Protein AF-A0AAJ2E694-F1 (afdb_monomer_lite)

Structure (mmCIF, N/CA/C/O backbone):
data_AF-A0AAJ2E694-F1
#
_entry.id   AF-A0AAJ2E694-F1
#
loop_
_atom_site.group_PDB
_atom_site.id
_atom_site.type_symbol
_atom_site.label_atom_id
_atom_site.label_alt_id
_atom_site.label_comp_id
_atom_site.label_asym_id
_atom_site.label_entity_id
_atom_site.label_seq_id
_atom_site.pdbx_PDB_ins_code
_atom_site.Cartn_x
_atom_site.Cartn_y
_atom_site.Cartn_z
_atom_site.occupancy
_atom_site.B_iso_or_equiv
_atom_site.auth_seq_id
_atom_site.auth_comp_id
_atom_site.auth_asym_id
_atom_site.auth_atom_id
_atom_site.pdbx_PDB_model_num
ATOM 1 N N . MET A 1 1 ? 8.096 19.665 -20.713 1.00 40.53 1 MET A N 1
ATOM 2 C CA . MET A 1 1 ? 9.044 18.538 -20.577 1.00 40.53 1 MET A CA 1
ATOM 3 C C . MET A 1 1 ? 9.600 18.600 -19.159 1.00 40.53 1 MET A C 1
ATOM 5 O O . MET A 1 1 ? 10.297 19.546 -18.824 1.00 40.53 1 MET A O 1
ATOM 9 N N . MET A 1 2 ? 9.086 17.740 -18.279 1.00 41.34 2 MET A N 1
ATOM 10 C CA . MET A 1 2 ? 9.028 17.944 -16.825 1.00 41.34 2 MET A CA 1
ATOM 11 C C . MET A 1 2 ? 10.396 17.764 -16.144 1.00 41.34 2 MET A C 1
ATOM 13 O O . MET A 1 2 ? 10.773 16.660 -15.767 1.00 41.34 2 MET A O 1
ATOM 17 N N . ASN A 1 3 ? 11.132 18.860 -15.959 1.00 47.62 3 ASN A N 1
ATOM 18 C CA . ASN A 1 3 ? 12.397 18.884 -15.225 1.00 47.62 3 ASN A CA 1
ATOM 19 C C . ASN A 1 3 ? 12.161 19.128 -13.719 1.00 47.62 3 ASN A C 1
ATOM 21 O O . ASN A 1 3 ? 12.480 20.187 -13.187 1.00 47.62 3 ASN A O 1
ATOM 25 N N . LEU A 1 4 ? 11.547 18.150 -13.042 1.00 44.75 4 LEU A N 1
ATOM 26 C CA . LEU A 1 4 ? 11.336 18.151 -11.582 1.00 44.75 4 LEU A CA 1
ATOM 27 C C . LEU A 1 4 ? 11.752 16.820 -10.916 1.00 44.75 4 LEU A C 1
ATOM 29 O O . LEU A 1 4 ? 11.436 16.571 -9.755 1.00 44.75 4 LEU A O 1
ATOM 33 N N . MET A 1 5 ? 12.466 15.963 -11.654 1.00 50.69 5 MET A N 1
ATOM 34 C CA . MET A 1 5 ? 12.769 14.564 -11.308 1.00 50.69 5 MET A CA 1
ATOM 35 C C . MET A 1 5 ? 14.236 14.331 -10.910 1.00 50.69 5 MET A C 1
ATOM 37 O O . MET A 1 5 ? 14.746 13.228 -11.054 1.00 50.69 5 MET A O 1
ATOM 41 N N . HIS A 1 6 ? 14.938 15.355 -10.412 1.00 57.09 6 HIS A N 1
ATOM 42 C CA . HIS A 1 6 ? 16.336 15.203 -9.9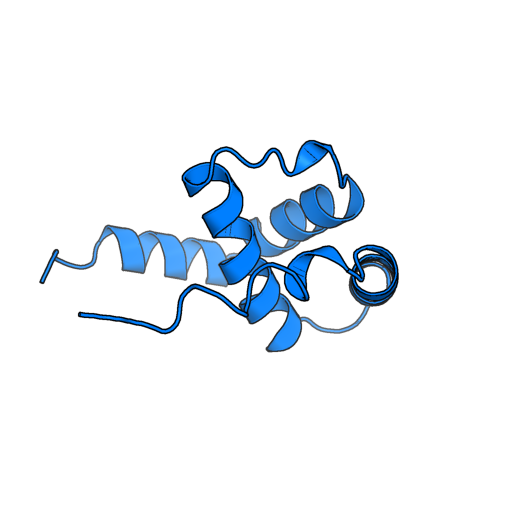74 1.00 57.09 6 HIS A CA 1
ATOM 43 C C . HIS A 1 6 ? 16.535 15.316 -8.448 1.00 57.09 6 HIS A C 1
ATOM 45 O O . HIS A 1 6 ? 17.577 14.914 -7.950 1.00 57.09 6 HIS A O 1
ATOM 51 N N . TRP A 1 7 ? 15.557 15.796 -7.661 1.00 38.34 7 TRP A N 1
ATOM 52 C CA . TRP A 1 7 ? 15.813 16.155 -6.249 1.00 38.34 7 TRP A CA 1
ATOM 53 C C . TRP A 1 7 ? 14.943 15.473 -5.171 1.00 38.34 7 TRP A C 1
ATOM 55 O O . TRP A 1 7 ? 15.106 15.781 -3.995 1.00 38.34 7 TRP A O 1
ATOM 65 N N . ARG A 1 8 ? 14.047 14.525 -5.498 1.00 44.75 8 ARG A N 1
ATOM 66 C CA . ARG A 1 8 ? 13.046 14.011 -4.522 1.00 44.75 8 ARG A CA 1
ATOM 67 C C . ARG A 1 8 ? 13.205 12.555 -4.059 1.00 44.75 8 ARG A C 1
ATOM 69 O O . ARG A 1 8 ? 12.537 12.163 -3.109 1.00 44.75 8 ARG A O 1
ATOM 76 N N . LEU A 1 9 ? 14.106 11.769 -4.649 1.00 46.19 9 LEU A N 1
ATOM 77 C CA . LEU A 1 9 ? 14.315 10.363 -4.253 1.00 46.19 9 LEU A CA 1
ATOM 78 C C . LEU A 1 9 ? 15.303 10.198 -3.082 1.00 46.19 9 LEU A C 1
ATOM 80 O O . LEU A 1 9 ? 15.188 9.250 -2.310 1.00 46.19 9 LEU A O 1
ATOM 84 N N . LEU A 1 10 ? 16.226 11.149 -2.885 1.00 44.50 10 LEU A N 1
ATOM 85 C CA . LEU A 1 10 ? 17.261 11.060 -1.843 1.00 44.50 10 LEU A CA 1
ATOM 86 C C . LEU A 1 10 ? 16.757 11.355 -0.418 1.00 44.50 10 LEU A C 1
ATOM 88 O O . LEU A 1 10 ? 17.378 10.908 0.540 1.00 44.50 10 LEU A O 1
ATOM 92 N N . VAL A 1 11 ? 15.614 12.032 -0.252 1.00 43.88 11 VAL A N 1
ATOM 93 C CA . VAL A 1 11 ? 15.020 12.278 1.081 1.00 43.88 11 VAL A CA 1
ATOM 94 C C . VAL A 1 11 ? 14.040 11.165 1.486 1.00 43.88 11 VAL A C 1
ATOM 96 O O . VAL A 1 11 ? 13.892 10.881 2.669 1.00 43.88 11 VAL A O 1
ATOM 99 N N . ALA A 1 12 ? 13.432 10.461 0.523 1.00 45.38 12 ALA A N 1
ATOM 100 C CA . ALA A 1 12 ? 12.422 9.428 0.782 1.00 45.38 12 ALA A CA 1
ATOM 101 C C . ALA A 1 12 ? 12.981 8.137 1.420 1.00 45.38 12 ALA A C 1
ATOM 103 O O . ALA A 1 12 ? 12.253 7.429 2.108 1.00 45.38 12 ALA A O 1
ATOM 104 N N . VAL A 1 13 ? 14.272 7.838 1.236 1.00 49.09 13 VAL A N 1
ATOM 105 C CA . VAL A 1 13 ? 14.926 6.648 1.824 1.00 49.09 13 VAL A CA 1
ATOM 106 C C . VAL A 1 13 ? 15.668 6.975 3.129 1.00 49.09 13 VAL A C 1
ATOM 108 O O . VAL A 1 13 ? 15.948 6.080 3.929 1.00 49.09 13 VAL A O 1
ATOM 111 N N . ALA A 1 14 ? 15.964 8.253 3.382 1.00 45.34 14 ALA A N 1
ATOM 112 C CA . ALA A 1 14 ? 16.906 8.664 4.420 1.00 45.34 14 ALA A CA 1
ATOM 113 C C . ALA A 1 14 ? 16.385 8.535 5.861 1.00 45.34 14 ALA A C 1
ATOM 115 O O . ALA A 1 14 ? 17.189 8.637 6.784 1.00 45.34 14 ALA A O 1
ATOM 116 N N . ASP A 1 15 ? 15.100 8.239 6.089 1.00 49.97 15 ASP A N 1
ATOM 117 C CA . ASP A 1 15 ? 14.635 7.988 7.454 1.00 49.97 15 ASP A CA 1
ATOM 118 C C . ASP A 1 15 ? 13.618 6.856 7.595 1.00 49.97 15 ASP A C 1
ATOM 120 O O . ASP A 1 15 ? 12.572 6.958 8.236 1.00 49.97 15 ASP A O 1
ATOM 124 N N . ALA A 1 16 ? 13.982 5.691 7.057 1.00 49.88 16 ALA A N 1
ATOM 125 C CA . ALA A 1 16 ? 13.298 4.443 7.380 1.00 49.88 16 ALA A CA 1
ATOM 126 C C . ALA A 1 16 ? 13.220 4.181 8.907 1.00 49.88 16 ALA A C 1
ATOM 128 O O . ALA A 1 16 ? 12.352 3.424 9.342 1.00 49.88 16 ALA A O 1
ATOM 129 N N . ARG A 1 17 ? 14.075 4.804 9.744 1.00 50.62 17 ARG A N 1
ATOM 130 C CA . ARG A 1 17 ? 14.030 4.676 11.214 1.00 50.62 17 ARG A CA 1
ATOM 131 C C . ARG A 1 17 ? 12.944 5.546 11.853 1.00 50.62 17 ARG A C 1
ATOM 133 O O . ARG A 1 17 ? 12.220 5.019 12.697 1.00 50.62 17 ARG A O 1
ATOM 140 N N . SER A 1 18 ? 12.778 6.816 11.475 1.00 50.72 18 SER A N 1
ATOM 141 C CA . SER A 1 18 ? 11.681 7.645 12.006 1.00 50.72 18 SER A CA 1
ATOM 142 C C . SER A 1 18 ? 10.323 7.197 11.495 1.00 50.72 18 SER A C 1
ATOM 144 O O . SER A 1 18 ? 9.380 7.140 12.281 1.00 50.72 18 SER A O 1
ATOM 146 N N . VAL A 1 19 ? 10.237 6.768 10.233 1.00 55.75 19 VAL A N 1
ATOM 147 C CA . VAL A 1 19 ? 9.005 6.208 9.668 1.00 55.75 19 VAL A CA 1
ATOM 148 C C . VAL A 1 19 ? 8.636 4.901 10.369 1.00 55.75 19 VAL A C 1
ATOM 150 O O . VAL A 1 19 ? 7.480 4.711 10.732 1.00 55.75 19 VAL A O 1
ATOM 153 N N . SER A 1 20 ? 9.612 4.030 10.660 1.00 52.59 20 SER A N 1
ATOM 154 C CA . SER A 1 20 ? 9.359 2.817 11.457 1.00 52.59 20 SER A CA 1
ATOM 155 C C . SER A 1 20 ? 8.866 3.143 12.868 1.00 52.59 20 SER A C 1
ATOM 157 O O . SER A 1 20 ? 8.031 2.415 13.397 1.00 52.59 20 SER A O 1
ATOM 159 N N . LYS A 1 21 ? 9.355 4.230 13.479 1.00 50.06 21 LYS A N 1
ATOM 160 C CA . LYS A 1 21 ? 8.919 4.670 14.811 1.00 50.06 21 LYS A CA 1
ATOM 161 C C . LYS A 1 21 ? 7.490 5.226 14.786 1.00 50.06 21 LYS A C 1
ATOM 163 O O . LYS A 1 21 ? 6.700 4.851 15.645 1.00 50.06 21 LYS A O 1
ATOM 168 N N . ALA A 1 22 ? 7.144 6.038 13.784 1.00 52.78 22 ALA A N 1
ATOM 169 C CA . ALA A 1 22 ? 5.789 6.555 13.583 1.00 52.78 22 ALA A CA 1
ATOM 170 C C . ALA A 1 22 ? 4.787 5.434 13.246 1.00 52.78 22 ALA A C 1
ATOM 172 O O . ALA A 1 22 ? 3.724 5.357 13.851 1.00 52.78 22 ALA A O 1
ATOM 173 N N . ALA A 1 23 ? 5.156 4.497 12.366 1.00 53.75 23 ALA A N 1
ATOM 174 C CA . ALA A 1 23 ? 4.316 3.357 11.989 1.00 53.75 23 ALA A CA 1
ATOM 175 C C . ALA A 1 23 ? 4.109 2.334 13.126 1.00 53.75 23 ALA A C 1
ATOM 177 O O . ALA A 1 23 ? 3.123 1.584 13.103 1.00 53.75 23 ALA A O 1
ATOM 178 N N . ALA A 1 24 ? 5.037 2.280 14.091 1.00 51.38 24 ALA A N 1
ATOM 179 C CA . ALA A 1 24 ? 4.966 1.435 15.284 1.00 51.38 24 ALA A CA 1
ATOM 180 C C . ALA A 1 24 ? 4.146 2.055 16.426 1.00 51.38 24 ALA A C 1
ATOM 182 O O . ALA A 1 24 ? 3.774 1.342 17.359 1.00 51.38 24 ALA A O 1
ATOM 183 N N . GLN A 1 25 ? 3.858 3.356 16.373 1.00 55.75 25 GLN A N 1
ATOM 184 C CA . GLN A 1 25 ? 3.024 4.012 17.367 1.00 55.75 25 GLN A CA 1
ATOM 185 C C . GLN A 1 25 ? 1.558 3.751 17.008 1.00 55.75 25 GLN A C 1
ATOM 187 O O . GLN A 1 25 ? 1.098 4.106 15.926 1.00 55.75 25 GLN A O 1
ATOM 192 N N . VAL A 1 26 ? 0.833 3.065 17.891 1.00 50.38 26 VAL A N 1
ATOM 193 C CA . VAL A 1 26 ? -0.607 2.829 17.736 1.00 50.38 26 VAL A CA 1
ATOM 194 C C . VAL A 1 26 ? -1.319 4.168 17.947 1.00 50.38 26 VAL A C 1
ATOM 196 O O . VAL A 1 26 ? -1.627 4.545 19.072 1.00 50.38 26 VAL A O 1
ATOM 199 N N . GLY A 1 27 ? -1.489 4.916 16.861 1.00 64.56 27 GLY A N 1
ATOM 200 C CA . GLY A 1 27 ? -2.350 6.090 16.753 1.00 64.56 27 GLY A CA 1
ATOM 201 C C . GLY A 1 27 ? -3.376 5.888 15.638 1.00 64.56 27 GLY A C 1
ATOM 202 O O . GLY A 1 27 ? -3.298 4.915 14.882 1.00 64.56 27 GLY A O 1
ATOM 203 N N . ASP A 1 28 ? -4.347 6.794 15.541 1.00 76.00 28 ASP A N 1
ATOM 204 C CA . ASP A 1 28 ? -5.345 6.756 14.473 1.00 76.00 28 ASP A CA 1
ATOM 205 C C . ASP A 1 28 ? -4.705 7.019 13.107 1.00 76.00 28 ASP A C 1
ATOM 207 O O . ASP A 1 28 ? -3.807 7.849 12.965 1.00 76.00 28 ASP A O 1
ATOM 211 N N . PHE A 1 29 ? -5.200 6.316 12.089 1.00 79.31 29 PHE A N 1
ATOM 212 C CA . PHE A 1 29 ? -4.793 6.537 10.705 1.00 79.31 29 PHE A CA 1
ATOM 213 C C . PHE A 1 29 ? -5.003 7.996 10.289 1.00 79.31 29 PHE A C 1
ATOM 215 O O . PHE A 1 29 ? -6.110 8.523 10.422 1.00 79.31 29 PHE A O 1
ATOM 222 N N . GLY A 1 30 ? -3.976 8.605 9.697 1.00 84.00 30 GLY A N 1
ATOM 223 C CA . GLY A 1 30 ? -4.011 9.991 9.244 1.00 84.00 30 GLY A CA 1
ATOM 224 C C . GLY A 1 30 ? -3.536 10.205 7.808 1.00 84.00 30 GLY A C 1
ATOM 225 O O . GLY A 1 30 ? -3.154 9.287 7.083 1.00 84.00 30 GLY A O 1
ATOM 226 N N . VAL A 1 31 ? -3.523 11.477 7.401 1.00 83.75 31 VAL A N 1
ATOM 227 C CA . VAL A 1 31 ? -3.082 11.914 6.062 1.00 83.75 31 VAL A CA 1
ATOM 228 C C . VAL A 1 31 ? -1.638 11.489 5.770 1.00 83.75 31 VAL A C 1
ATOM 230 O O . VAL A 1 31 ? -1.322 11.130 4.638 1.00 83.75 31 VAL A O 1
ATOM 233 N N . ALA A 1 32 ? -0.770 11.481 6.787 1.00 83.44 32 ALA A N 1
ATOM 234 C CA . ALA A 1 32 ? 0.611 11.025 6.648 1.00 83.44 32 ALA A CA 1
ATOM 235 C C . ALA A 1 32 ? 0.695 9.543 6.245 1.00 83.44 32 ALA A C 1
ATOM 237 O O . ALA A 1 32 ? 1.489 9.199 5.371 1.00 83.44 32 ALA A O 1
ATOM 238 N N . ASP A 1 33 ? -0.153 8.686 6.822 1.00 86.38 33 ASP A N 1
ATOM 239 C CA . ASP A 1 33 ? -0.191 7.262 6.484 1.00 86.38 33 ASP A CA 1
ATOM 240 C C . ASP A 1 33 ? -0.702 7.042 5.059 1.00 86.38 33 ASP A C 1
ATOM 242 O O . ASP A 1 33 ? -0.132 6.248 4.312 1.00 86.38 33 ASP A O 1
ATOM 246 N N . ALA A 1 34 ? -1.755 7.770 4.669 1.00 86.12 34 ALA A N 1
ATOM 247 C CA . ALA A 1 34 ? -2.300 7.718 3.314 1.00 86.12 34 ALA A CA 1
ATOM 248 C C . ALA A 1 34 ? -1.241 8.117 2.276 1.00 86.12 34 ALA A C 1
ATOM 250 O O . ALA A 1 34 ? -1.003 7.385 1.319 1.00 86.12 34 ALA A O 1
ATOM 251 N N . TYR A 1 35 ? -0.557 9.241 2.504 1.00 86.31 35 TYR A N 1
ATOM 252 C CA . TYR A 1 35 ? 0.484 9.731 1.605 1.00 86.31 35 TYR A CA 1
ATOM 253 C C . TYR A 1 35 ? 1.667 8.762 1.518 1.00 86.31 35 TYR A C 1
ATOM 255 O O . TYR A 1 35 ? 2.134 8.445 0.424 1.00 86.31 35 TYR A O 1
ATOM 263 N N . LEU A 1 36 ? 2.137 8.257 2.662 1.00 88.44 36 LEU A N 1
ATOM 264 C CA . LEU A 1 36 ? 3.230 7.291 2.691 1.00 88.44 36 LEU A CA 1
ATOM 265 C C . LEU A 1 36 ? 2.861 6.006 1.940 1.00 88.44 36 LEU A C 1
ATOM 267 O O . LEU A 1 36 ? 3.672 5.512 1.162 1.00 88.44 36 LEU A O 1
ATOM 27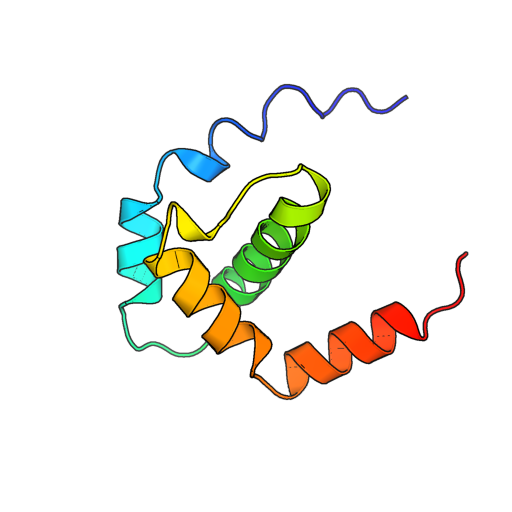1 N N . TYR A 1 37 ? 1.643 5.490 2.126 1.00 90.81 37 TYR A N 1
ATOM 272 C CA . TYR A 1 37 ? 1.157 4.315 1.404 1.00 90.81 37 TYR A CA 1
ATOM 273 C C . TYR A 1 37 ? 1.194 4.519 -0.116 1.00 90.81 37 TYR A C 1
ATOM 275 O O . TYR A 1 37 ? 1.722 3.665 -0.824 1.00 90.81 37 TYR A O 1
ATOM 283 N N . THR A 1 38 ? 0.720 5.666 -0.615 1.00 90.56 38 THR A N 1
ATOM 284 C CA . THR A 1 38 ? 0.754 5.989 -2.052 1.00 90.56 38 THR A CA 1
ATOM 285 C C . THR A 1 38 ? 2.177 6.052 -2.604 1.00 90.56 38 THR A C 1
ATOM 287 O O . THR A 1 38 ? 2.441 5.552 -3.689 1.00 90.56 38 THR A O 1
ATOM 290 N N . ILE A 1 39 ? 3.127 6.635 -1.869 1.00 90.75 39 ILE A N 1
ATOM 291 C CA . ILE A 1 39 ? 4.523 6.673 -2.330 1.00 90.75 39 ILE A CA 1
ATOM 292 C C . ILE A 1 39 ? 5.132 5.265 -2.359 1.00 90.75 39 ILE A C 1
ATOM 294 O O . ILE A 1 39 ? 5.855 4.920 -3.295 1.00 90.75 39 ILE A O 1
ATOM 298 N N . LEU A 1 40 ? 4.836 4.436 -1.353 1.00 91.38 40 LEU A N 1
ATOM 299 C CA . LEU A 1 40 ? 5.352 3.069 -1.280 1.00 91.38 40 LEU A CA 1
ATOM 300 C C . LEU A 1 40 ? 4.726 2.141 -2.334 1.00 91.38 40 LEU A C 1
ATOM 302 O O . LEU A 1 40 ? 5.402 1.219 -2.789 1.00 91.38 40 LEU A O 1
ATOM 306 N N . SER A 1 41 ? 3.490 2.392 -2.780 1.00 88.44 41 SER A N 1
ATOM 307 C CA . SER A 1 41 ? 2.850 1.597 -3.842 1.00 88.44 41 SER A CA 1
ATOM 308 C C . SER A 1 41 ? 3.515 1.769 -5.215 1.00 88.44 41 SER A C 1
ATOM 310 O O . SER A 1 41 ? 3.346 0.930 -6.100 1.00 88.44 41 SER A O 1
ATOM 312 N N . TRP A 1 42 ? 4.339 2.805 -5.400 1.00 89.75 42 TRP A N 1
ATOM 313 C CA . TRP A 1 42 ? 5.110 3.006 -6.628 1.00 89.75 42 TRP A CA 1
ATOM 314 C C . TRP A 1 42 ? 6.426 2.227 -6.660 1.00 89.75 42 TRP A C 1
ATOM 316 O O . TRP A 1 42 ? 6.989 2.056 -7.738 1.00 89.75 42 TRP A O 1
ATOM 326 N N . LEU A 1 43 ? 6.916 1.710 -5.527 1.00 90.94 43 LEU A N 1
ATOM 327 C CA . LEU A 1 43 ? 8.194 0.984 -5.470 1.00 90.94 43 LEU A CA 1
ATOM 328 C C . LEU A 1 43 ? 8.309 -0.165 -6.492 1.00 90.94 43 LEU A C 1
ATOM 330 O O . LEU A 1 43 ? 9.344 -0.227 -7.167 1.00 90.94 43 LEU A O 1
ATOM 334 N N . PRO A 1 44 ? 7.277 -1.013 -6.704 1.00 88.00 44 PRO A N 1
ATOM 335 C CA . PRO A 1 44 ? 7.337 -2.071 -7.713 1.00 88.00 44 PRO A CA 1
ATOM 336 C C . PRO A 1 44 ? 7.547 -1.539 -9.138 1.00 88.00 44 PRO A C 1
ATOM 338 O O . PRO A 1 44 ? 8.258 -2.160 -9.924 1.00 88.00 44 PRO A O 1
ATOM 341 N N . HIS A 1 45 ? 7.019 -0.351 -9.457 1.00 87.19 45 HIS A N 1
ATOM 342 C CA . HIS A 1 45 ? 7.164 0.284 -10.773 1.00 87.19 45 HIS A CA 1
ATOM 343 C C . HIS A 1 45 ? 8.607 0.726 -11.056 1.00 87.19 45 HIS A C 1
ATOM 345 O O . HIS A 1 45 ? 9.004 0.865 -12.210 1.00 87.19 45 HIS A O 1
ATOM 351 N N . PHE A 1 46 ? 9.413 0.899 -10.005 1.00 89.31 46 PHE A N 1
ATOM 352 C CA . PHE A 1 46 ? 10.841 1.202 -10.089 1.00 89.31 46 PHE A CA 1
ATOM 353 C C . PHE A 1 46 ? 11.728 -0.021 -9.830 1.00 89.31 46 PHE A C 1
ATOM 355 O O . PHE A 1 46 ? 12.937 0.130 -9.667 1.00 89.31 46 PHE A O 1
ATOM 362 N N . SER A 1 47 ? 11.152 -1.230 -9.785 1.00 90.19 47 SER A N 1
ATOM 363 C CA . SER A 1 47 ? 11.872 -2.465 -9.433 1.00 90.19 47 SER A CA 1
ATOM 364 C C . SER A 1 47 ? 12.577 -2.390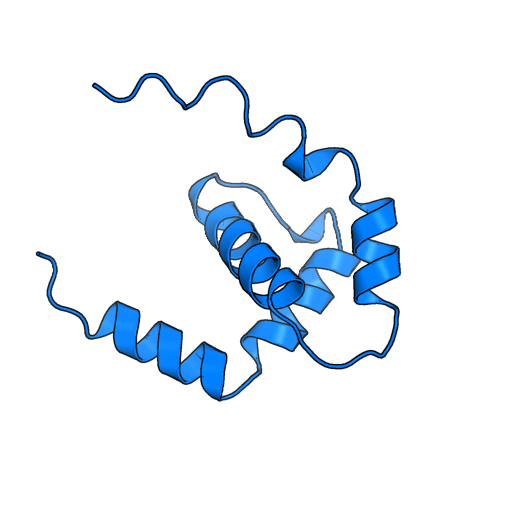 -8.068 1.00 90.19 47 SER A C 1
ATOM 366 O O . SER A 1 47 ? 13.645 -2.971 -7.872 1.00 90.19 47 SER A O 1
ATOM 368 N N . ILE A 1 48 ? 11.997 -1.655 -7.112 1.00 88.25 48 ILE A N 1
ATOM 369 C CA . ILE A 1 48 ? 12.511 -1.556 -5.744 1.00 88.25 48 ILE A CA 1
ATOM 370 C C . ILE A 1 48 ? 11.764 -2.558 -4.863 1.00 88.25 48 ILE A C 1
ATOM 372 O O . ILE A 1 48 ? 10.556 -2.444 -4.667 1.00 88.25 48 ILE A O 1
ATOM 376 N N . ASP A 1 49 ? 12.502 -3.509 -4.293 1.00 88.94 49 ASP A N 1
ATOM 377 C CA . ASP A 1 49 ? 11.957 -4.490 -3.355 1.00 88.94 49 ASP A CA 1
ATOM 378 C C . ASP A 1 49 ? 11.778 -3.891 -1.947 1.00 88.94 49 ASP A C 1
ATOM 380 O O . ASP A 1 49 ? 12.751 -3.511 -1.280 1.00 88.94 49 ASP A O 1
ATOM 384 N N . ILE A 1 50 ? 10.522 -3.822 -1.497 1.00 89.56 50 ILE A N 1
ATOM 385 C CA . ILE A 1 50 ? 10.142 -3.309 -0.177 1.00 89.56 50 ILE A CA 1
ATOM 386 C C . ILE A 1 50 ? 10.528 -4.264 0.962 1.00 89.56 50 ILE A C 1
ATOM 388 O O . ILE A 1 50 ? 10.691 -3.811 2.096 1.00 89.56 50 ILE A O 1
ATOM 392 N N . GLU A 1 51 ? 10.754 -5.553 0.686 1.00 89.25 51 GLU A N 1
ATOM 393 C CA . GLU A 1 51 ? 11.096 -6.564 1.701 1.00 89.25 51 GLU A CA 1
ATOM 394 C C . GLU A 1 51 ? 12.428 -6.271 2.405 1.00 89.25 51 GLU A C 1
ATOM 396 O O . GLU A 1 51 ? 12.665 -6.682 3.548 1.00 89.25 51 GLU A O 1
ATOM 401 N N . ARG A 1 52 ? 13.281 -5.454 1.774 1.00 87.81 52 ARG A N 1
ATOM 402 C CA . ARG A 1 52 ? 14.496 -4.896 2.387 1.00 87.81 52 ARG A CA 1
ATOM 403 C C . ARG A 1 52 ? 14.191 -4.048 3.631 1.00 87.81 52 ARG A C 1
ATOM 405 O O . ARG A 1 52 ? 15.056 -3.902 4.495 1.00 87.81 52 ARG A O 1
ATOM 412 N N . TRP A 1 53 ? 12.964 -3.538 3.753 1.00 90.06 53 TRP A N 1
ATOM 413 C CA . TRP A 1 53 ? 12.444 -2.770 4.883 1.00 90.06 53 TRP A CA 1
ATOM 414 C C . TRP A 1 53 ? 11.160 -3.405 5.437 1.00 90.06 53 TRP A C 1
ATOM 416 O O . TRP A 1 53 ? 10.060 -2.878 5.286 1.00 90.06 53 TRP A O 1
ATOM 426 N N . LYS A 1 54 ? 11.304 -4.519 6.163 1.00 87.06 54 LYS A N 1
ATOM 427 C CA . LYS A 1 54 ? 10.186 -5.294 6.745 1.00 87.06 54 LYS A CA 1
ATOM 428 C C . LYS A 1 54 ? 9.159 -4.476 7.543 1.00 87.06 54 LYS A C 1
ATOM 430 O O . LYS A 1 54 ? 7.997 -4.861 7.622 1.00 87.06 54 LYS A O 1
ATOM 435 N N . SER A 1 55 ? 9.561 -3.375 8.180 1.00 86.50 55 SER A N 1
ATOM 436 C CA . SER A 1 55 ? 8.631 -2.473 8.875 1.00 86.50 55 SER A CA 1
ATOM 437 C C . SER A 1 55 ? 7.713 -1.721 7.910 1.00 86.50 55 SER A C 1
ATOM 439 O O . SER A 1 55 ? 6.528 -1.574 8.201 1.00 86.50 55 SER A O 1
ATOM 441 N N . LEU A 1 56 ? 8.238 -1.291 6.761 1.00 88.81 56 LEU A N 1
ATOM 442 C CA . LEU A 1 56 ? 7.468 -0.644 5.702 1.00 88.81 56 LEU A CA 1
ATOM 443 C C . LEU A 1 56 ? 6.578 -1.649 4.972 1.00 88.81 56 LEU A C 1
ATOM 445 O O . LEU A 1 56 ? 5.426 -1.328 4.706 1.00 88.81 56 LEU A O 1
ATOM 449 N N . ALA A 1 57 ? 7.058 -2.874 4.737 1.00 90.19 57 ALA A N 1
ATOM 450 C CA . ALA A 1 57 ? 6.231 -3.950 4.185 1.00 90.19 57 ALA A CA 1
ATOM 451 C C . ALA A 1 57 ? 4.989 -4.201 5.065 1.00 90.19 57 ALA A C 1
ATOM 453 O O . ALA A 1 57 ? 3.859 -4.061 4.607 1.00 90.19 57 ALA A O 1
ATOM 454 N N . ARG A 1 58 ? 5.181 -4.393 6.381 1.00 88.56 58 ARG A N 1
ATOM 455 C CA . ARG A 1 58 ? 4.068 -4.536 7.343 1.00 88.56 58 ARG A CA 1
ATOM 456 C C . ARG A 1 58 ? 3.135 -3.326 7.379 1.00 88.56 58 ARG A C 1
ATOM 458 O O . ARG A 1 58 ? 1.937 -3.476 7.612 1.00 88.56 58 ARG A O 1
ATOM 465 N N . PHE A 1 59 ? 3.680 -2.122 7.212 1.00 88.94 59 PHE A N 1
ATOM 466 C CA . PHE A 1 59 ? 2.883 -0.902 7.132 1.00 88.94 59 PHE A CA 1
ATOM 467 C C . PHE A 1 59 ? 1.984 -0.918 5.889 1.00 88.94 59 PHE A C 1
ATOM 469 O O . PHE A 1 59 ? 0.780 -0.697 6.019 1.00 88.94 59 PHE A O 1
ATOM 476 N N . VAL A 1 60 ? 2.546 -1.225 4.716 1.00 92.12 60 VAL A N 1
ATOM 477 C CA . VAL A 1 60 ? 1.803 -1.324 3.453 1.00 92.12 60 VAL A CA 1
ATOM 478 C C . VAL A 1 60 ? 0.719 -2.391 3.549 1.00 92.12 60 VAL A C 1
ATOM 480 O O . VAL A 1 60 ? -0.424 -2.094 3.210 1.00 92.12 60 VAL A O 1
ATOM 483 N N . ASP A 1 61 ? 1.022 -3.566 4.102 1.00 92.81 61 ASP A N 1
ATOM 484 C CA . ASP A 1 61 ? 0.035 -4.631 4.314 1.00 92.81 61 ASP A CA 1
ATOM 485 C C . ASP A 1 61 ? -1.133 -4.157 5.190 1.00 92.81 61 ASP A C 1
ATOM 487 O O . ASP A 1 61 ? -2.306 -4.336 4.852 1.00 92.81 61 ASP A O 1
ATOM 491 N N . ARG A 1 62 ? -0.825 -3.491 6.311 1.00 91.81 62 ARG A N 1
ATOM 492 C CA . ARG A 1 62 ? -1.830 -2.973 7.249 1.00 91.81 62 ARG A CA 1
ATOM 493 C C . ARG A 1 62 ? -2.727 -1.918 6.605 1.00 91.81 62 ARG A C 1
ATOM 495 O O . ARG A 1 62 ? -3.940 -1.951 6.811 1.00 91.81 62 ARG A O 1
ATOM 502 N N . ILE A 1 63 ? -2.152 -0.968 5.867 1.00 90.50 63 ILE A N 1
ATOM 503 C CA . ILE A 1 63 ? -2.927 0.103 5.226 1.00 90.50 63 ILE A CA 1
ATOM 504 C C . ILE A 1 63 ? -3.703 -0.428 4.013 1.00 90.50 63 ILE A C 1
ATOM 506 O O . ILE A 1 63 ? -4.889 -0.128 3.884 1.00 90.50 63 ILE A O 1
ATOM 510 N N . GLY A 1 64 ? -3.093 -1.286 3.194 1.00 91.12 64 GLY A N 1
ATOM 511 C CA . GLY A 1 64 ? -3.723 -1.924 2.035 1.00 91.12 64 GLY A CA 1
ATOM 512 C C . GLY A 1 64 ? -4.885 -2.854 2.396 1.00 91.12 64 GLY A C 1
ATOM 513 O O . GLY A 1 64 ? -5.823 -3.022 1.617 1.00 91.12 64 GLY A O 1
ATOM 514 N N . ALA A 1 65 ? -4.894 -3.416 3.607 1.00 93.50 65 ALA A N 1
ATOM 515 C CA . ALA A 1 65 ? -6.009 -4.224 4.091 1.00 93.50 65 ALA A CA 1
ATOM 516 C C . ALA A 1 65 ? -7.298 -3.416 4.358 1.00 93.50 65 ALA A C 1
ATOM 518 O O . ALA A 1 65 ? -8.374 -4.014 4.456 1.00 93.50 65 ALA A O 1
ATOM 519 N N . ARG A 1 66 ? -7.225 -2.080 4.476 1.00 90.50 66 ARG A N 1
ATOM 520 C CA . ARG A 1 66 ? -8.361 -1.240 4.891 1.00 90.50 66 ARG A CA 1
ATOM 521 C C . ARG A 1 66 ? -9.432 -1.154 3.789 1.00 90.50 66 ARG A C 1
ATOM 523 O O . ARG A 1 66 ? -9.084 -0.903 2.635 1.00 90.50 66 ARG A O 1
ATOM 530 N N . PRO A 1 67 ? -10.737 -1.259 4.121 1.00 91.25 67 PRO A N 1
ATOM 531 C CA . PRO A 1 67 ? -11.813 -1.223 3.124 1.00 91.25 67 PRO A CA 1
ATOM 532 C C . PRO A 1 67 ? -11.805 0.030 2.241 1.00 91.25 67 PRO A C 1
ATOM 534 O O . PRO A 1 67 ? -11.990 -0.074 1.034 1.00 91.25 67 PRO A O 1
ATOM 537 N N . ALA A 1 68 ? -11.529 1.199 2.825 1.00 88.31 68 ALA A N 1
ATOM 538 C CA . ALA A 1 68 ? -11.466 2.459 2.086 1.00 88.31 68 ALA A CA 1
ATOM 539 C C . ALA A 1 68 ? -10.328 2.487 1.050 1.00 88.31 68 ALA A C 1
ATOM 541 O O . ALA A 1 68 ? -10.512 3.015 -0.040 1.00 88.31 68 ALA A O 1
ATOM 542 N N . VAL A 1 69 ? -9.176 1.883 1.366 1.00 89.31 69 VAL A N 1
ATOM 543 C CA . VAL A 1 69 ? -8.037 1.796 0.438 1.00 89.31 69 VAL A CA 1
ATOM 544 C C . VAL A 1 69 ? -8.373 0.862 -0.720 1.00 89.31 69 VAL A C 1
ATOM 546 O O . VAL A 1 69 ? -8.185 1.227 -1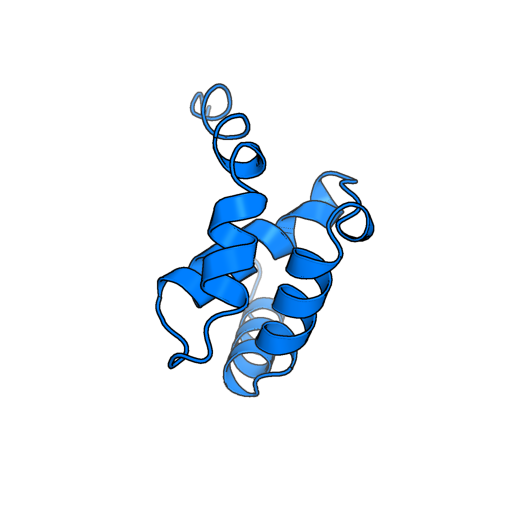.873 1.00 89.31 69 VAL A O 1
ATOM 549 N N . LYS A 1 70 ? -8.965 -0.303 -0.435 1.00 92.88 70 LYS A N 1
ATOM 550 C CA . LYS A 1 70 ? -9.432 -1.232 -1.477 1.00 92.88 70 LYS A CA 1
ATOM 551 C C . LYS A 1 70 ? -10.486 -0.604 -2.391 1.00 92.88 70 LYS A C 1
ATOM 553 O O . LYS A 1 70 ? -10.425 -0.794 -3.600 1.00 92.88 70 LYS A O 1
ATOM 558 N N . ALA A 1 71 ? -11.427 0.151 -1.823 1.00 90.50 71 ALA A N 1
ATOM 559 C CA . ALA A 1 71 ? -12.438 0.869 -2.595 1.00 90.50 71 ALA A CA 1
ATOM 560 C C . ALA A 1 71 ? -11.816 1.943 -3.502 1.00 90.50 71 ALA A C 1
ATOM 562 O O . ALA A 1 71 ? -12.228 2.071 -4.650 1.00 90.50 71 ALA A O 1
ATOM 563 N N . ALA A 1 72 ? -10.809 2.675 -3.011 1.00 88.88 72 ALA A N 1
ATOM 564 C CA . ALA A 1 72 ? -10.084 3.661 -3.809 1.00 88.88 72 ALA A CA 1
ATOM 565 C C . ALA A 1 72 ? -9.328 3.007 -4.975 1.00 88.88 72 ALA A C 1
ATOM 567 O O . ALA A 1 72 ? -9.499 3.439 -6.107 1.00 88.88 72 ALA A O 1
ATOM 568 N N . LEU A 1 73 ? -8.585 1.921 -4.727 1.00 89.50 73 LEU A N 1
ATOM 569 C CA . LEU A 1 73 ? -7.874 1.180 -5.779 1.00 89.50 73 LEU A CA 1
ATOM 570 C C . LEU A 1 73 ? -8.830 0.638 -6.852 1.00 89.50 73 LEU A C 1
ATOM 572 O O . LEU A 1 73 ? -8.559 0.757 -8.041 1.00 89.50 73 LEU A O 1
ATOM 576 N N . ALA A 1 74 ? -9.983 0.098 -6.446 1.00 90.94 74 ALA A N 1
ATOM 577 C CA . ALA A 1 74 ? -11.003 -0.357 -7.389 1.00 90.94 74 ALA A CA 1
ATOM 578 C C . ALA A 1 74 ? -11.587 0.798 -8.223 1.00 90.94 74 ALA A C 1
ATOM 580 O O . ALA A 1 74 ? -11.878 0.622 -9.403 1.00 90.94 74 ALA A O 1
ATOM 581 N N . ALA A 1 75 ? -11.755 1.982 -7.626 1.00 90.69 75 ALA A N 1
ATOM 582 C CA . ALA A 1 75 ? -12.199 3.173 -8.344 1.00 90.69 75 ALA A CA 1
ATOM 583 C C . ALA A 1 75 ? -11.125 3.709 -9.309 1.00 90.69 75 ALA A C 1
ATOM 585 O O . ALA A 1 75 ? -11.465 4.150 -10.406 1.00 90.69 75 ALA A O 1
ATOM 586 N N . GLU A 1 76 ? -9.846 3.651 -8.927 1.00 84.44 76 GLU A N 1
ATOM 587 C CA . GLU A 1 76 ? -8.714 3.996 -9.798 1.00 84.44 76 GLU A CA 1
ATOM 588 C C . GLU A 1 76 ? -8.653 3.062 -11.012 1.00 84.44 76 GLU A C 1
ATOM 590 O O . GLU A 1 76 ? -8.517 3.535 -12.136 1.00 84.44 76 GLU A O 1
ATOM 595 N N . GLU A 1 77 ? -8.844 1.757 -10.811 1.00 86.81 77 GLU A N 1
ATOM 596 C CA . GLU A 1 77 ? -8.854 0.770 -11.896 1.00 86.81 77 GLU A CA 1
ATOM 597 C C . GLU A 1 77 ? -10.093 0.877 -12.802 1.00 86.81 77 GLU A C 1
ATOM 599 O O . GLU A 1 77 ? -10.005 0.656 -14.009 1.00 86.81 77 GLU A O 1
ATOM 604 N N . ALA A 1 78 ? -11.247 1.264 -12.251 1.00 81.12 78 ALA A N 1
ATOM 605 C CA . ALA A 1 78 ? -12.473 1.478 -13.023 1.00 81.12 78 ALA A CA 1
ATOM 606 C C . ALA A 1 78 ? -12.517 2.831 -13.755 1.00 81.12 78 ALA A C 1
ATOM 608 O O . ALA A 1 78 ? -13.418 3.060 -14.568 1.00 81.12 78 ALA A O 1
ATOM 609 N N . SER A 1 79 ? -11.594 3.747 -13.454 1.00 76.12 79 SER A N 1
ATOM 610 C CA . SER A 1 79 ? -11.571 5.065 -14.082 1.00 76.12 79 SER A CA 1
ATOM 611 C C . SER A 1 79 ? -11.121 4.948 -15.545 1.00 76.12 79 SER A C 1
ATOM 613 O O . SER A 1 79 ? -10.104 4.311 -15.823 1.00 76.12 79 SER A O 1
ATOM 615 N N . PRO A 1 80 ? -11.852 5.548 -16.506 1.00 62.75 80 PRO A N 1
ATOM 616 C CA . PRO A 1 80 ? -11.452 5.519 -17.905 1.00 62.75 80 PRO A CA 1
ATOM 617 C C . PRO A 1 80 ? -10.095 6.204 -18.062 1.00 62.75 80 PRO A C 1
ATOM 619 O O . PRO A 1 80 ? -9.864 7.273 -17.493 1.00 62.75 80 PRO A O 1
ATOM 622 N N . VAL A 1 81 ? -9.210 5.586 -18.847 1.00 60.97 81 VAL A N 1
ATOM 623 C CA . VAL A 1 81 ? -7.953 6.215 -19.258 1.00 60.97 81 VAL A CA 1
ATOM 624 C C . VAL A 1 81 ? -8.329 7.457 -20.066 1.00 60.97 81 VAL A C 1
ATOM 626 O O . VAL A 1 81 ? -8.852 7.341 -21.174 1.00 60.97 81 VAL A O 1
ATOM 629 N N . VAL A 1 82 ? -8.162 8.625 -19.448 1.00 56.19 82 VAL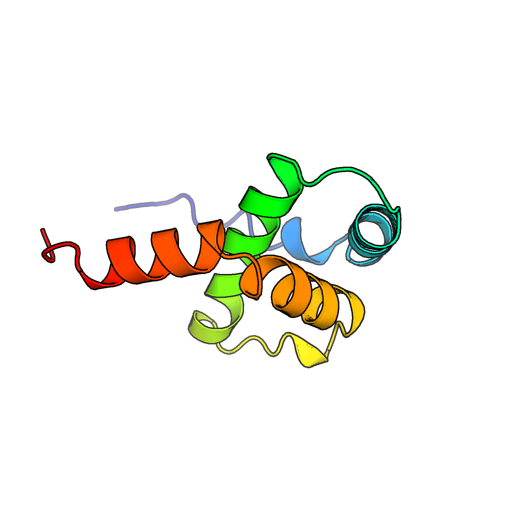 A N 1
ATOM 630 C CA . VAL A 1 82 ? -8.328 9.939 -20.084 1.00 56.19 82 VAL A CA 1
ATOM 631 C C . VAL A 1 82 ? -7.198 10.234 -21.056 1.00 56.19 82 VAL A C 1
ATOM 633 O O . VAL A 1 82 ? -6.049 9.823 -20.777 1.00 56.19 82 VAL A O 1
#

Secondary structure (DSSP, 8-state):
-----SSSHHHHSTTHHHHHHHHHS-----HHHHHHHHHHHTGGGGT--GGGGHHHHHHHHHHHTSHHHHHHHHHHHHS---

Radius of gyration: 14.3 Å; chains: 1; bounding box: 30×25×38 Å

Sequence (82 aa):
MMNLMHWRLLVAVADARSVSKAAAQVGDFGVADAYLYTILSWLPHFSIDIERWKSLARFVDRIGARPAVKAALAAEEASPVV

Foldseek 3Di:
DDPPPPPPPVVLPPPLPVVLVVLPDPDDDDPVLVVLLVVVVCCVVVVHDCVVSVSVVVSNVVVCPDPVNVVVVVVVVVDDD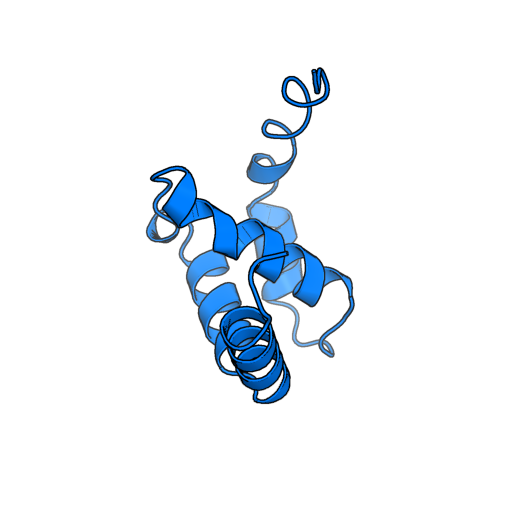D

pLDDT: mean 74.34, std 18.91, range [38.34, 93.5]